Protein AF-A0AAW6BLY9-F1 (afdb_monomer_lite)

Foldseek 3Di:
DVLVVVVVVLVVVLVVVLVVLLVVLCVVLVVLLVCCVVPVPDPVLVVLQVPFDQDPQQAQPVNRSSRRSLVRSLVPVLLVSLVVSCVVSVVVCVVPVRDDDPVNVVVLCVVLVVLQVVVCVVSVCSSVDSVPPPVVNVLSVDSVSVSVVSSSVSVNSNSVSNVVSCVVPVVVVVVVVVVVVD

pLDDT: mean 73.66, std 15.17, range [37.22, 94.81]

Organism: NCBI:txid2029681

Secondary structure (DSSP, 8-state):
-HHHHHHHHHHHHHHHHHHHHHHHHHHHHHHHHHHHHH-TT-HHHHHHHHTS---GGG--SSSHHHHHHHHHHHHHHHHHHHHHHHHHHHHHHHHHT----HHHHHHHHHHHHHHHHHHHHHHHHHHHHTTT-HHHHHHHH-HHHHHHHHHHHHHHHHHHHHHHHHHHHHHHHHHHHHHTT-

Structure (mmCIF, N/CA/C/O backbone):
data_AF-A0AAW6BLY9-F1
#
_entry.id   AF-A0AAW6BLY9-F1
#
loop_
_atom_site.group_PDB
_atom_site.id
_atom_site.type_symbol
_atom_site.label_atom_id
_atom_site.label_alt_id
_atom_site.label_comp_id
_atom_site.label_asym_id
_atom_site.label_entity_id
_atom_site.label_seq_id
_atom_site.pdbx_PDB_ins_code
_atom_site.Cartn_x
_atom_site.Cartn_y
_atom_site.Cartn_z
_atom_site.occupancy
_atom_site.B_iso_or_equiv
_atom_site.auth_seq_id
_atom_site.auth_comp_id
_atom_site.auth_asym_id
_atom_site.auth_atom_id
_atom_site.pdbx_PDB_model_num
ATOM 1 N N . MET A 1 1 ? -31.311 -6.055 21.865 1.00 46.88 1 MET A N 1
ATOM 2 C CA . MET A 1 1 ? -31.309 -6.186 20.387 1.00 46.88 1 MET A CA 1
ATOM 3 C C . MET A 1 1 ? -30.895 -4.894 19.676 1.00 46.88 1 MET A C 1
ATOM 5 O O . MET A 1 1 ? -30.156 -4.991 18.707 1.00 46.88 1 MET A O 1
ATOM 9 N N . GLU A 1 2 ? -31.263 -3.700 20.159 1.00 46.91 2 GLU A N 1
ATOM 10 C CA . GLU A 1 2 ? -30.869 -2.418 19.532 1.00 46.91 2 GLU A CA 1
ATOM 11 C C . GLU A 1 2 ? -29.357 -2.122 19.509 1.00 46.91 2 GLU A C 1
ATOM 13 O O . GLU A 1 2 ? -28.856 -1.634 18.495 1.00 46.91 2 GLU A O 1
ATOM 18 N N . SER A 1 3 ? -28.595 -2.455 20.561 1.00 51.78 3 SER A N 1
ATOM 19 C CA . SER A 1 3 ? -27.148 -2.155 20.603 1.00 51.78 3 SER A CA 1
ATOM 20 C C . SER A 1 3 ? -26.342 -2.910 19.537 1.00 51.78 3 SER A C 1
ATOM 22 O O . SER A 1 3 ? -25.449 -2.329 18.924 1.00 51.78 3 SER A O 1
ATOM 24 N N . ASN A 1 4 ? -26.698 -4.170 19.256 1.00 56.41 4 ASN A N 1
ATOM 25 C CA . ASN A 1 4 ? -26.057 -4.968 18.203 1.00 56.41 4 ASN A CA 1
ATOM 26 C C . ASN A 1 4 ? -26.301 -4.368 16.813 1.00 56.41 4 ASN A C 1
ATOM 28 O O . ASN A 1 4 ? -25.432 -4.445 15.949 1.00 56.41 4 ASN A O 1
ATOM 32 N N . ASN A 1 5 ? -27.458 -3.735 16.598 1.00 60.66 5 ASN A N 1
ATOM 33 C CA . ASN A 1 5 ? -27.800 -3.127 15.314 1.00 60.66 5 ASN A CA 1
ATOM 34 C C . ASN A 1 5 ? -27.006 -1.823 15.075 1.00 60.66 5 ASN A C 1
ATOM 36 O O . ASN A 1 5 ? -26.529 -1.559 13.969 1.00 60.66 5 ASN A O 1
ATOM 40 N N . ILE A 1 6 ? -26.785 -1.036 16.135 1.00 62.59 6 ILE A N 1
ATOM 41 C CA . ILE A 1 6 ? -25.974 0.193 16.094 1.00 62.59 6 ILE A CA 1
ATOM 42 C C . ILE A 1 6 ? -24.499 -0.128 15.815 1.00 62.59 6 ILE A C 1
ATOM 44 O O . ILE A 1 6 ? -23.887 0.505 14.948 1.00 62.59 6 ILE A O 1
ATOM 48 N N . ASN A 1 7 ? -23.939 -1.136 16.487 1.00 63.88 7 ASN A N 1
ATOM 49 C CA . ASN A 1 7 ? -22.551 -1.540 16.269 1.00 63.88 7 ASN A CA 1
ATOM 50 C C . ASN A 1 7 ? -22.331 -2.111 14.859 1.00 63.88 7 ASN A C 1
ATOM 52 O O . ASN A 1 7 ? -21.379 -1.718 14.183 1.00 63.88 7 ASN A O 1
ATOM 56 N N . HIS A 1 8 ? -23.249 -2.943 14.357 1.00 67.44 8 HIS A N 1
ATOM 57 C CA . HIS A 1 8 ? -23.187 -3.445 12.981 1.00 67.44 8 HIS A CA 1
ATOM 58 C C . HIS A 1 8 ? -23.195 -2.320 11.939 1.00 67.44 8 HIS A C 1
ATOM 60 O O . HIS A 1 8 ? -22.401 -2.335 10.996 1.00 67.44 8 HIS A O 1
ATOM 66 N N . LYS A 1 9 ? -24.054 -1.309 12.116 1.00 73.25 9 LYS A N 1
ATOM 67 C CA . LYS A 1 9 ? -24.126 -0.155 11.210 1.00 73.25 9 LYS A CA 1
ATOM 68 C C . LYS A 1 9 ? -22.830 0.662 11.216 1.00 73.25 9 LYS A C 1
ATOM 70 O O . LYS A 1 9 ? -22.405 1.147 10.167 1.00 73.25 9 LYS A O 1
ATOM 75 N N . LEU A 1 10 ? -22.181 0.797 12.373 1.00 71.06 10 LEU A N 1
ATOM 76 C CA . LEU A 1 10 ? -20.898 1.493 12.509 1.00 71.06 10 LEU A CA 1
ATOM 77 C C . LEU A 1 10 ? -19.739 0.721 11.877 1.00 71.06 10 LEU A C 1
ATOM 79 O O . LEU A 1 10 ? -18.929 1.332 11.181 1.00 71.06 10 LEU A O 1
ATOM 83 N N . ILE A 1 11 ? -19.692 -0.600 12.061 1.00 71.69 11 ILE A N 1
ATOM 84 C CA . ILE A 1 11 ? -18.684 -1.469 11.439 1.00 71.69 11 ILE A CA 1
ATOM 85 C C . ILE A 1 11 ? -18.844 -1.459 9.917 1.00 71.69 11 ILE A C 1
ATOM 87 O O . ILE A 1 11 ? -17.872 -1.244 9.203 1.00 71.69 11 ILE A O 1
ATOM 91 N N . ASN A 1 12 ? -20.064 -1.574 9.391 1.00 75.06 12 ASN A N 1
ATOM 92 C CA . ASN A 1 12 ? -20.285 -1.503 7.943 1.00 75.06 12 ASN A CA 1
ATOM 93 C C . ASN A 1 12 ? -19.893 -0.132 7.371 1.00 75.06 12 ASN A C 1
ATOM 95 O O . ASN A 1 12 ? -19.293 -0.048 6.300 1.00 75.06 12 ASN A O 1
ATOM 99 N N . LYS A 1 13 ? -20.171 0.954 8.103 1.00 79.62 13 LYS A N 1
ATOM 100 C CA . LYS A 1 13 ? -19.744 2.305 7.714 1.00 79.62 13 LYS A CA 1
ATOM 101 C C . LYS A 1 13 ? -18.221 2.463 7.752 1.00 79.62 13 LYS A C 1
ATOM 103 O O . LYS A 1 13 ? -17.675 3.160 6.900 1.00 79.62 13 LYS A O 1
ATOM 108 N N . PHE A 1 14 ? -17.543 1.831 8.711 1.00 78.19 14 PHE A N 1
ATOM 109 C CA . PHE A 1 14 ? -16.082 1.764 8.753 1.00 78.19 14 PHE A CA 1
ATOM 110 C C . PHE A 1 14 ? -15.532 1.053 7.523 1.00 78.19 14 PHE A C 1
ATOM 112 O O . PHE A 1 14 ? -14.737 1.641 6.801 1.00 78.19 14 PHE A O 1
ATOM 119 N N . LEU A 1 15 ? -16.013 -0.163 7.255 1.00 78.88 15 LEU A N 1
ATOM 120 C CA . LEU A 1 15 ? -15.571 -0.987 6.131 1.00 78.88 15 LEU A CA 1
ATOM 121 C C . LEU A 1 15 ? -15.798 -0.281 4.790 1.00 78.88 15 LEU A C 1
ATOM 123 O O . LEU A 1 15 ? -14.908 -0.270 3.948 1.00 78.88 15 LEU A O 1
ATOM 127 N N . SER A 1 16 ? -16.946 0.380 4.614 1.00 84.19 16 SER A N 1
ATOM 128 C CA . SER A 1 16 ? -17.232 1.172 3.413 1.00 84.19 16 SER A CA 1
ATOM 129 C C . SER A 1 16 ? -16.261 2.345 3.246 1.00 84.19 16 SER A C 1
ATOM 131 O O . SER A 1 16 ? -15.738 2.557 2.153 1.00 84.19 16 SER A O 1
ATOM 133 N N . LYS A 1 17 ? -15.962 3.085 4.325 1.00 85.25 17 LYS A N 1
ATOM 134 C CA . LYS A 1 17 ? -14.977 4.175 4.277 1.00 85.25 17 LYS A CA 1
ATOM 135 C C . LYS A 1 17 ? -13.558 3.668 4.035 1.00 85.25 17 LYS A C 1
ATOM 137 O O . LYS A 1 17 ? -12.846 4.275 3.245 1.00 85.25 17 LYS A O 1
ATOM 142 N N . ALA A 1 18 ? -13.161 2.574 4.680 1.00 84.12 18 ALA A N 1
ATOM 143 C CA . ALA A 1 18 ? -11.866 1.937 4.467 1.00 84.12 18 ALA A CA 1
ATOM 144 C C . ALA A 1 18 ? -11.722 1.476 3.008 1.00 84.12 18 ALA A C 1
ATOM 146 O O . ALA A 1 18 ? -10.744 1.811 2.352 1.00 84.12 18 ALA A O 1
ATOM 147 N N . GLY A 1 19 ? -12.744 0.821 2.449 1.00 86.50 19 GLY A N 1
ATOM 148 C CA . GLY A 1 19 ? -12.768 0.449 1.033 1.00 86.50 19 GLY A CA 1
ATOM 149 C C . GLY A 1 19 ? -12.662 1.657 0.096 1.00 86.50 19 GLY A C 1
ATOM 150 O O . GLY A 1 19 ? -11.894 1.627 -0.858 1.00 86.50 19 GLY A O 1
ATOM 151 N N . GLY A 1 20 ? -13.367 2.754 0.390 1.00 88.50 20 GLY A N 1
ATOM 152 C CA . GLY A 1 20 ? -13.272 3.986 -0.402 1.00 88.50 20 GLY A CA 1
ATOM 153 C C . GLY A 1 20 ? -11.884 4.636 -0.356 1.00 88.50 20 GLY A C 1
ATOM 154 O O . GLY A 1 20 ? -11.362 5.044 -1.391 1.00 88.50 20 GLY A O 1
ATOM 155 N N . ILE A 1 21 ? -11.262 4.700 0.825 1.00 89.56 21 ILE A N 1
ATOM 156 C CA . ILE A 1 21 ? -9.901 5.237 0.994 1.00 89.56 21 ILE A CA 1
ATOM 157 C C . ILE A 1 21 ? -8.874 4.346 0.291 1.00 89.56 21 ILE A C 1
ATOM 159 O O . ILE A 1 21 ? -7.962 4.866 -0.346 1.00 89.56 21 ILE A O 1
ATOM 163 N N . PHE A 1 22 ? -9.038 3.025 0.366 1.00 89.56 22 PHE A N 1
ATOM 164 C CA . 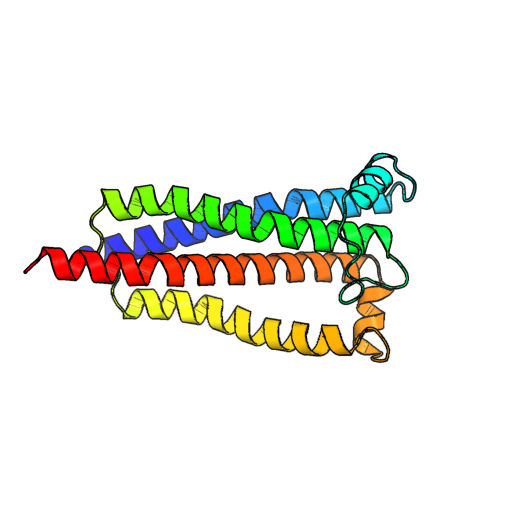PHE A 1 22 ? -8.213 2.074 -0.371 1.00 89.56 22 PHE A CA 1
ATOM 165 C C . PHE A 1 22 ? -8.270 2.324 -1.882 1.00 89.56 22 PHE A C 1
ATOM 167 O O . PHE A 1 22 ? -7.230 2.496 -2.511 1.00 89.56 22 PHE A O 1
ATOM 174 N N . LEU A 1 23 ? -9.477 2.418 -2.454 1.00 91.00 23 LEU A N 1
ATOM 175 C CA . LEU A 1 23 ? -9.658 2.681 -3.886 1.00 91.00 23 LEU A CA 1
ATOM 176 C C . LEU A 1 23 ? -9.050 4.023 -4.304 1.00 91.00 23 LEU A C 1
ATOM 178 O O . LEU A 1 23 ? -8.411 4.107 -5.348 1.00 91.00 23 LEU A O 1
ATOM 182 N N . PHE A 1 24 ? -9.201 5.061 -3.478 1.00 92.31 24 PHE A N 1
ATOM 183 C CA . PHE A 1 24 ? -8.564 6.353 -3.724 1.00 92.31 24 PHE A CA 1
ATOM 184 C C . PHE A 1 24 ? -7.031 6.253 -3.698 1.00 92.31 24 PHE A C 1
ATOM 186 O O . PHE A 1 24 ? -6.356 6.826 -4.549 1.00 92.31 24 PHE A O 1
ATOM 193 N N . GLY A 1 25 ? -6.481 5.482 -2.758 1.00 91.75 25 GLY A N 1
ATOM 194 C CA . GLY A 1 25 ? -5.048 5.215 -2.655 1.00 91.75 25 GLY A CA 1
ATOM 195 C C . GLY A 1 25 ? -4.468 4.385 -3.806 1.00 91.75 25 GLY A C 1
A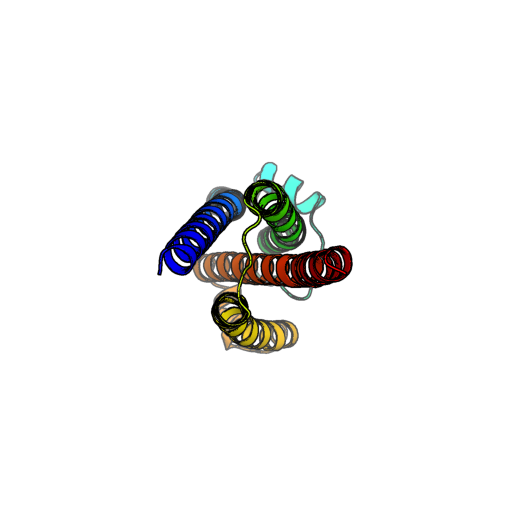TOM 196 O O . GLY A 1 25 ? -3.271 4.441 -4.046 1.00 91.75 25 GLY A O 1
ATOM 197 N N . LEU A 1 26 ? -5.286 3.661 -4.573 1.00 93.44 26 LEU A N 1
ATOM 198 C CA . LEU A 1 26 ? -4.813 2.950 -5.766 1.00 93.44 26 LEU A CA 1
ATOM 199 C C . LEU A 1 26 ? -4.625 3.859 -6.988 1.00 93.44 26 LEU A C 1
ATOM 201 O O . LEU A 1 26 ? -3.903 3.482 -7.913 1.00 93.44 26 LEU A O 1
ATOM 205 N N . ILE A 1 27 ? -5.248 5.044 -7.013 1.00 94.69 27 ILE A N 1
ATOM 206 C CA . ILE A 1 27 ? -5.218 5.940 -8.181 1.00 94.69 27 ILE A CA 1
ATOM 207 C C . ILE A 1 27 ? -3.779 6.285 -8.596 1.00 94.69 27 ILE A C 1
ATOM 209 O O . ILE A 1 27 ? -3.475 6.155 -9.782 1.00 94.69 27 ILE A O 1
ATOM 213 N N . PRO A 1 28 ? -2.863 6.671 -7.682 1.00 93.56 28 PRO A N 1
ATOM 214 C CA . PRO A 1 28 ? -1.492 6.982 -8.073 1.00 93.56 28 PRO A CA 1
ATOM 215 C C . PRO A 1 28 ? -0.752 5.782 -8.660 1.00 93.56 28 PRO A C 1
ATOM 217 O O . PRO A 1 28 ? -0.065 5.950 -9.659 1.00 93.56 28 PRO A O 1
ATOM 220 N N . ILE A 1 29 ? -0.944 4.573 -8.118 1.00 93.50 29 ILE A N 1
ATOM 221 C CA . ILE A 1 29 ? -0.342 3.348 -8.672 1.00 93.50 29 ILE A CA 1
ATOM 222 C C . ILE A 1 29 ? -0.821 3.141 -10.110 1.00 93.50 29 ILE A C 1
ATOM 224 O O . ILE A 1 29 ? -0.006 2.949 -11.006 1.00 93.50 29 ILE A O 1
ATOM 228 N N . PHE A 1 30 ? -2.128 3.255 -10.357 1.00 94.75 30 PHE A N 1
ATOM 229 C CA . PHE A 1 30 ? -2.672 3.136 -11.709 1.00 94.75 30 PHE A CA 1
ATOM 230 C C . PHE A 1 30 ? -2.100 4.192 -12.662 1.00 94.75 30 PHE A C 1
ATOM 232 O O . PHE A 1 30 ? -1.723 3.858 -13.780 1.00 94.75 30 PHE A O 1
ATOM 239 N N . LEU A 1 31 ? -1.997 5.451 -12.225 1.00 94.25 31 LEU A N 1
ATOM 240 C CA . LEU A 1 31 ? -1.455 6.535 -13.046 1.00 94.25 31 LEU A CA 1
ATOM 241 C C . LEU A 1 31 ? 0.027 6.344 -13.370 1.00 94.25 31 LEU A C 1
ATOM 243 O O . LEU A 1 31 ? 0.416 6.568 -14.511 1.00 94.25 31 LEU A O 1
ATOM 247 N N . ILE A 1 32 ? 0.842 5.922 -12.402 1.00 93.94 32 ILE A N 1
ATOM 248 C CA . ILE A 1 32 ? 2.270 5.657 -12.618 1.00 93.94 32 ILE A CA 1
ATOM 249 C C . ILE A 1 32 ? 2.437 4.570 -13.683 1.00 93.94 32 ILE A C 1
ATOM 251 O O . ILE A 1 32 ? 3.206 4.751 -14.626 1.00 93.94 32 ILE A O 1
ATOM 255 N N . PHE A 1 33 ? 1.674 3.477 -13.572 1.00 94.19 33 PHE A N 1
ATOM 256 C CA . PHE A 1 33 ? 1.660 2.428 -14.586 1.00 94.19 33 PHE A CA 1
ATOM 257 C C . PHE A 1 33 ? 1.194 2.975 -15.936 1.00 94.19 33 PHE A C 1
ATOM 259 O O . PHE A 1 33 ? 1.942 2.938 -16.907 1.00 94.19 33 PHE A O 1
ATOM 266 N N . LEU A 1 34 ? 0.026 3.602 -15.998 1.00 94.81 34 LEU A N 1
ATOM 267 C CA . LEU A 1 34 ? -0.504 4.147 -17.243 1.00 94.81 34 LEU A CA 1
ATOM 268 C C . LEU A 1 34 ? 0.488 5.084 -17.958 1.00 94.81 34 LEU A C 1
ATOM 270 O O . LEU A 1 34 ? 0.714 4.927 -19.154 1.00 94.81 34 LEU A O 1
ATOM 274 N N . VAL A 1 35 ? 1.111 6.023 -17.240 1.00 93.94 35 VAL A N 1
ATOM 275 C CA . VAL A 1 35 ? 2.100 6.945 -17.819 1.00 93.94 35 VAL A CA 1
ATOM 276 C C . VAL A 1 35 ? 3.312 6.181 -18.344 1.00 93.94 35 VAL A C 1
ATOM 278 O O . VAL A 1 35 ? 3.696 6.393 -19.488 1.00 93.94 35 VAL A O 1
ATOM 281 N N . PHE A 1 36 ? 3.866 5.252 -17.562 1.00 92.75 36 PHE A N 1
ATOM 282 C CA . PHE A 1 36 ? 5.017 4.448 -17.980 1.00 92.75 36 PHE A CA 1
ATOM 283 C C . PHE A 1 36 ? 4.723 3.560 -19.200 1.00 92.75 36 PHE A C 1
ATOM 285 O O . PHE A 1 36 ? 5.610 3.312 -20.013 1.00 92.75 36 PHE A O 1
ATOM 292 N N . TYR A 1 37 ? 3.485 3.075 -19.339 1.00 92.44 37 TYR A N 1
ATOM 293 C CA . TYR A 1 37 ? 3.065 2.281 -20.494 1.00 92.44 37 TYR A CA 1
ATOM 294 C C . TYR A 1 37 ? 3.109 3.091 -21.797 1.00 92.44 37 TYR A C 1
ATOM 296 O O . TYR A 1 37 ? 3.529 2.568 -22.828 1.00 92.44 37 TYR A O 1
ATOM 304 N N . PHE A 1 38 ? 2.690 4.361 -21.753 1.00 93.25 38 PHE A N 1
ATOM 305 C CA . PHE A 1 38 ? 2.689 5.243 -22.924 1.00 93.25 38 PHE A CA 1
ATOM 306 C C . PHE A 1 38 ? 4.043 5.911 -23.182 1.00 93.25 38 PHE A C 1
ATOM 308 O O . PHE A 1 38 ? 4.408 6.098 -24.340 1.00 93.25 38 PHE A O 1
ATOM 315 N N . ASP A 1 39 ? 4.772 6.275 -22.127 1.00 91.75 39 ASP A N 1
ATOM 316 C CA . ASP A 1 39 ? 6.049 6.976 -22.213 1.00 91.75 39 ASP A CA 1
ATOM 317 C C . ASP A 1 39 ? 6.974 6.585 -21.049 1.00 91.75 39 ASP A C 1
ATOM 319 O O . ASP A 1 39 ? 6.862 7.082 -19.922 1.00 91.75 39 ASP A O 1
ATOM 323 N N . LYS A 1 40 ? 7.921 5.687 -21.341 1.00 85.62 40 LYS A N 1
ATOM 324 C CA . LYS A 1 40 ? 8.903 5.185 -20.369 1.00 85.62 40 LYS A CA 1
ATOM 325 C C . LYS A 1 40 ? 9.891 6.261 -19.910 1.00 85.62 40 LYS A C 1
ATOM 327 O O . LYS A 1 40 ? 10.424 6.148 -18.809 1.00 85.62 40 LYS A O 1
ATOM 332 N N . GLU A 1 41 ? 10.124 7.286 -20.728 1.00 87.81 41 GLU A N 1
ATOM 333 C CA . GLU A 1 41 ? 11.063 8.383 -20.454 1.00 87.81 41 GLU A CA 1
ATOM 334 C C . GLU A 1 41 ? 10.345 9.650 -19.976 1.00 87.81 41 GLU A C 1
ATOM 336 O O . GLU A 1 41 ? 10.937 10.730 -19.898 1.00 87.81 41 GLU A O 1
ATOM 341 N N . SER A 1 42 ? 9.067 9.521 -19.608 1.00 91.31 42 SER A N 1
ATOM 342 C CA . SER A 1 42 ? 8.278 10.633 -19.108 1.00 91.31 42 SER A CA 1
ATOM 343 C C . SER A 1 42 ? 8.998 11.340 -17.962 1.00 91.31 42 SER A C 1
ATOM 345 O O . SER A 1 42 ? 9.367 10.731 -16.952 1.00 91.31 42 SER A O 1
ATOM 347 N N . LEU A 1 43 ? 9.114 12.666 -18.072 1.00 91.19 43 LEU A N 1
ATOM 348 C CA . LEU A 1 43 ? 9.687 13.526 -17.033 1.00 91.19 43 LEU A CA 1
ATOM 349 C C . LEU A 1 43 ? 9.038 13.278 -15.658 1.00 91.19 43 LEU A C 1
ATOM 351 O O . LEU A 1 43 ? 9.693 13.402 -14.626 1.00 91.19 43 LEU A O 1
ATOM 355 N N . LEU A 1 44 ? 7.746 12.933 -15.638 1.00 90.38 44 LEU A N 1
ATOM 356 C CA . LEU A 1 44 ? 7.024 12.614 -14.411 1.00 90.38 44 LEU A CA 1
ATOM 357 C C . LEU A 1 44 ? 7.566 11.339 -13.756 1.00 90.38 44 LEU A C 1
ATOM 359 O O . LEU A 1 44 ? 7.799 11.345 -12.552 1.00 90.38 44 LEU A O 1
ATOM 363 N N . ILE A 1 45 ? 7.799 10.277 -14.532 1.00 91.25 45 ILE A N 1
ATOM 364 C CA . ILE A 1 45 ? 8.364 9.016 -14.031 1.00 91.25 45 ILE A CA 1
ATOM 365 C C . ILE A 1 45 ? 9.776 9.248 -13.506 1.00 91.25 45 ILE A C 1
ATOM 367 O O . ILE A 1 45 ? 10.076 8.849 -12.387 1.00 91.25 45 ILE A O 1
ATOM 371 N N . LEU A 1 46 ? 10.618 9.947 -14.269 1.00 90.12 46 LEU A N 1
ATOM 372 C CA . LEU A 1 46 ? 11.995 10.228 -13.864 1.00 90.12 46 LEU A CA 1
ATOM 373 C C . LEU A 1 46 ? 12.048 11.001 -12.539 1.00 90.12 46 LEU A C 1
ATOM 375 O O . LEU A 1 46 ? 12.731 10.581 -11.609 1.00 90.12 46 LEU A O 1
ATOM 379 N N . LYS A 1 47 ? 11.240 12.060 -12.402 1.00 91.88 47 LYS A N 1
ATOM 380 C CA . LYS A 1 47 ? 11.146 12.833 -11.153 1.00 91.88 47 LYS A CA 1
ATOM 381 C C . LYS A 1 47 ? 10.592 12.030 -9.982 1.00 91.88 47 LYS A C 1
ATOM 383 O O . LYS A 1 47 ? 11.042 12.208 -8.855 1.00 91.88 47 LYS A O 1
ATOM 388 N N . LEU A 1 48 ? 9.596 11.175 -10.220 1.00 90.19 48 LEU A N 1
ATOM 389 C CA . LEU A 1 48 ? 9.086 10.282 -9.179 1.00 90.19 48 LEU A CA 1
ATOM 390 C C . LEU A 1 48 ? 10.148 9.267 -8.747 1.00 90.19 48 LEU A C 1
ATOM 392 O O . LEU A 1 48 ? 10.206 8.931 -7.566 1.00 90.19 48 LEU A O 1
ATOM 396 N N . ASN A 1 49 ? 10.997 8.813 -9.671 1.00 88.75 49 ASN A N 1
ATOM 397 C CA . ASN A 1 49 ? 12.084 7.898 -9.353 1.00 88.75 49 ASN A CA 1
ATOM 398 C C . ASN A 1 49 ? 13.175 8.564 -8.509 1.00 88.75 49 ASN A C 1
ATOM 400 O O . ASN A 1 49 ? 13.664 7.954 -7.566 1.00 88.75 49 ASN A O 1
ATOM 404 N N . GLU A 1 50 ? 13.518 9.824 -8.790 1.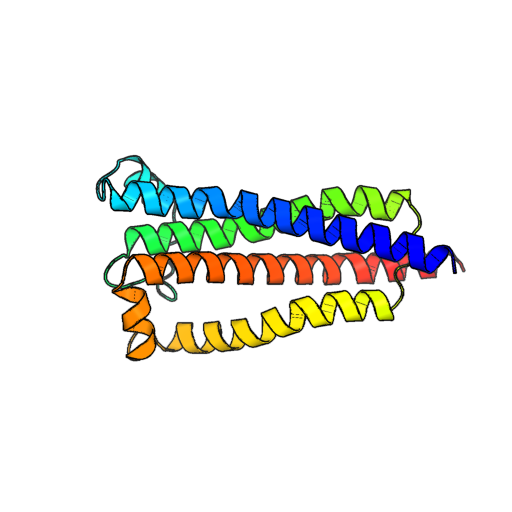00 88.31 50 GLU A N 1
ATOM 405 C CA . GLU A 1 50 ? 14.510 10.593 -8.015 1.00 88.31 50 GLU A CA 1
ATOM 406 C C . GLU A 1 50 ? 14.159 10.708 -6.523 1.00 88.31 50 GLU A C 1
ATOM 408 O O . GLU A 1 50 ? 15.049 10.792 -5.680 1.00 88.31 50 GLU A O 1
ATOM 413 N N . ILE A 1 51 ? 12.864 10.718 -6.192 1.00 87.31 51 ILE A N 1
ATOM 414 C CA . ILE A 1 51 ? 12.370 10.807 -4.809 1.00 87.31 51 ILE A CA 1
ATOM 415 C C . ILE A 1 51 ? 11.971 9.446 -4.223 1.00 87.31 51 ILE A C 1
ATOM 417 O O . ILE A 1 51 ? 11.416 9.389 -3.123 1.00 87.31 51 ILE A O 1
ATOM 421 N N . SER A 1 52 ? 12.199 8.360 -4.961 1.00 86.06 52 SER A N 1
ATOM 422 C CA . SER A 1 52 ? 11.859 7.006 -4.536 1.00 86.06 52 SER A CA 1
ATOM 423 C C . SER A 1 52 ? 12.952 6.401 -3.644 1.00 86.06 52 SER A C 1
ATOM 425 O O . SER A 1 52 ? 14.120 6.785 -3.680 1.00 86.06 52 SER A O 1
ATOM 427 N N . PHE A 1 53 ? 12.568 5.458 -2.792 1.00 78.81 53 PHE A N 1
ATOM 428 C CA . PHE A 1 53 ? 13.488 4.613 -2.049 1.00 78.81 53 PHE A CA 1
ATOM 429 C C . PHE A 1 53 ? 13.988 3.479 -2.951 1.00 78.81 53 PHE A C 1
ATOM 431 O O . PHE A 1 53 ? 13.202 2.669 -3.442 1.00 78.81 53 PHE A O 1
ATOM 438 N N . HIS A 1 54 ? 15.306 3.364 -3.089 1.00 69.75 54 HIS A N 1
ATOM 439 C CA . HIS A 1 54 ? 15.962 2.302 -3.859 1.00 69.75 54 HIS A CA 1
ATOM 440 C C . HIS A 1 54 ? 16.109 1.000 -3.040 1.00 69.75 54 HIS A C 1
ATOM 442 O O . HIS A 1 54 ? 17.221 0.516 -2.803 1.00 69.75 54 HIS A O 1
ATOM 448 N N . ASP A 1 55 ? 14.996 0.456 -2.534 1.00 62.31 55 ASP A N 1
ATOM 449 C CA . ASP A 1 55 ? 14.991 -0.797 -1.761 1.00 62.31 55 ASP A CA 1
ATOM 450 C C . ASP A 1 55 ? 14.992 -2.028 -2.684 1.00 62.31 55 ASP A C 1
ATOM 452 O O . ASP A 1 55 ? 13.988 -2.367 -3.303 1.00 62.31 55 ASP A O 1
ATOM 456 N N . LYS A 1 56 ? 16.129 -2.730 -2.755 1.00 59.12 56 LYS A N 1
ATOM 457 C CA . LYS A 1 56 ? 16.412 -3.797 -3.735 1.00 59.12 56 LYS A CA 1
ATOM 458 C C . LYS A 1 56 ? 15.557 -5.065 -3.603 1.00 59.12 56 LYS A C 1
ATOM 460 O O . LYS A 1 56 ? 15.595 -5.903 -4.495 1.00 59.12 56 LYS A O 1
ATOM 465 N N . GLY A 1 57 ? 14.826 -5.244 -2.501 1.00 56.94 57 GLY A N 1
ATOM 466 C CA . GLY A 1 57 ? 14.184 -6.523 -2.164 1.00 56.94 57 GLY A CA 1
ATOM 467 C C . GLY A 1 57 ? 12.837 -6.814 -2.838 1.00 56.94 57 GLY A C 1
ATOM 468 O O . GLY A 1 57 ? 12.345 -7.932 -2.720 1.00 56.94 57 GLY A O 1
ATOM 469 N N . SER A 1 58 ? 12.211 -5.832 -3.492 1.00 57.97 58 SER A N 1
ATOM 470 C CA . SER A 1 58 ? 10.845 -5.941 -4.041 1.00 57.97 58 SER A CA 1
ATOM 471 C C . SER A 1 58 ? 10.698 -5.314 -5.436 1.00 57.97 58 SER A C 1
ATOM 473 O O . SER A 1 58 ? 9.599 -4.919 -5.839 1.00 57.97 58 SER A O 1
ATOM 475 N N . ILE A 1 59 ? 11.814 -5.231 -6.165 1.00 62.84 59 ILE A N 1
ATOM 476 C CA . ILE A 1 59 ? 11.954 -4.548 -7.455 1.00 62.84 59 ILE A CA 1
ATOM 477 C C . ILE A 1 59 ? 12.058 -5.577 -8.589 1.00 62.84 59 ILE A C 1
ATOM 479 O O . ILE A 1 59 ? 12.865 -6.500 -8.504 1.00 62.84 59 ILE A O 1
ATOM 483 N N . SER A 1 60 ? 11.273 -5.409 -9.661 1.00 70.25 60 SER A N 1
ATOM 484 C CA . SER A 1 60 ? 11.466 -6.176 -10.903 1.00 70.25 60 SER A CA 1
ATOM 485 C C . SER A 1 60 ? 12.786 -5.787 -11.577 1.00 70.25 60 SER A C 1
ATOM 487 O O . SER A 1 60 ? 13.080 -4.602 -11.730 1.00 70.25 60 SER A O 1
ATOM 489 N N . SER A 1 61 ? 13.551 -6.782 -12.029 1.00 70.06 61 SER A N 1
ATOM 490 C CA . SER A 1 61 ? 14.800 -6.590 -12.777 1.00 70.06 61 SER A CA 1
ATOM 491 C C . SER A 1 61 ? 14.591 -5.952 -14.156 1.00 70.06 61 SER A C 1
ATOM 493 O O . SER A 1 61 ? 15.480 -5.255 -14.641 1.00 70.06 61 SER A O 1
ATOM 495 N N . GLU A 1 62 ? 13.422 -6.146 -14.773 1.00 77.06 62 GLU A N 1
ATOM 496 C CA . GLU A 1 62 ? 13.082 -5.593 -16.092 1.00 77.06 62 GLU A CA 1
ATOM 497 C C . GLU A 1 62 ? 12.453 -4.193 -15.990 1.00 77.06 62 GLU A C 1
ATOM 499 O O . GLU A 1 62 ? 12.721 -3.311 -16.806 1.00 77.06 62 GLU A O 1
ATOM 504 N N . TYR A 1 63 ? 11.651 -3.954 -14.950 1.00 83.81 63 TYR A N 1
ATOM 505 C CA . TYR A 1 63 ? 10.883 -2.720 -14.762 1.00 83.81 63 TYR A CA 1
ATOM 506 C C . TYR A 1 63 ? 11.289 -1.994 -13.474 1.00 83.81 63 TYR A C 1
ATOM 508 O O . TYR A 1 63 ? 10.452 -1.701 -12.616 1.00 83.81 63 TYR A O 1
ATOM 516 N N . ILE A 1 64 ? 12.585 -1.701 -13.338 1.00 83.69 64 ILE A N 1
ATOM 517 C CA . ILE A 1 64 ? 13.188 -1.165 -12.105 1.00 83.69 64 ILE A CA 1
ATOM 518 C C . ILE A 1 64 ? 12.540 0.159 -11.678 1.00 83.69 64 ILE A C 1
ATOM 520 O O . ILE A 1 64 ? 12.031 0.252 -10.566 1.00 83.69 64 ILE A O 1
ATOM 524 N N . LEU A 1 65 ? 12.482 1.153 -12.573 1.00 87.56 65 LEU A N 1
ATOM 525 C CA . LEU A 1 65 ? 12.000 2.507 -12.249 1.00 87.56 65 LEU A CA 1
ATOM 526 C C . LEU A 1 65 ? 10.581 2.498 -11.663 1.00 87.56 65 LEU A C 1
ATOM 528 O O . LEU A 1 65 ? 10.302 3.031 -10.595 1.00 87.56 65 LEU A O 1
ATOM 532 N N . ILE A 1 66 ? 9.650 1.851 -12.359 1.00 88.75 66 ILE A N 1
ATOM 533 C CA . ILE A 1 66 ? 8.251 1.823 -11.932 1.00 88.75 66 ILE A CA 1
ATOM 534 C C . ILE A 1 66 ? 8.050 1.010 -10.651 1.00 88.75 66 ILE A C 1
ATOM 536 O O . ILE A 1 66 ? 7.198 1.349 -9.829 1.00 88.75 66 ILE A O 1
ATOM 540 N N . SER A 1 67 ? 8.866 -0.027 -10.469 1.00 86.31 67 SER A N 1
ATOM 541 C CA . SER A 1 67 ? 8.888 -0.842 -9.263 1.00 86.31 67 SER A CA 1
ATOM 542 C C . SER A 1 67 ? 9.332 -0.021 -8.051 1.00 86.31 67 SER A C 1
ATOM 544 O O . SER A 1 67 ? 8.643 -0.013 -7.033 1.00 86.31 67 SER A O 1
ATOM 546 N N . GLU A 1 68 ? 10.428 0.732 -8.175 1.00 88.12 68 GLU A N 1
ATOM 547 C CA . GLU A 1 68 ? 10.941 1.627 -7.129 1.00 88.12 68 GLU A CA 1
ATOM 548 C C . GLU A 1 68 ? 9.898 2.667 -6.714 1.00 88.12 68 GLU A C 1
ATOM 550 O O . GLU A 1 68 ? 9.596 2.829 -5.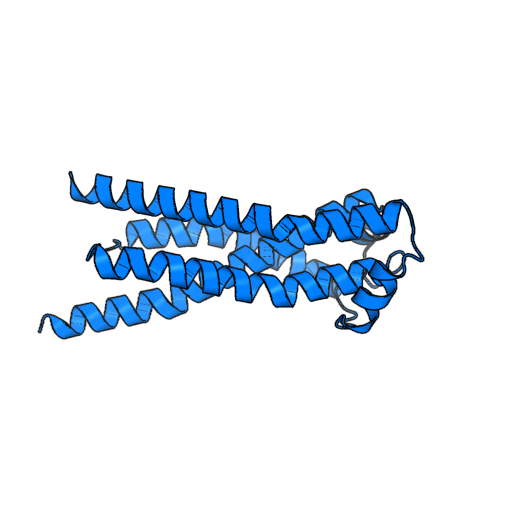525 1.00 88.12 68 GLU A O 1
ATOM 555 N N . ILE A 1 69 ? 9.271 3.321 -7.695 1.00 90.94 69 ILE A N 1
ATOM 556 C CA . ILE A 1 69 ? 8.222 4.312 -7.449 1.00 90.94 69 ILE A CA 1
ATOM 557 C C . ILE A 1 69 ? 7.019 3.667 -6.746 1.00 90.94 69 ILE A C 1
ATOM 559 O O . ILE A 1 69 ? 6.523 4.213 -5.758 1.00 90.94 69 ILE A O 1
ATOM 563 N N . ALA A 1 70 ? 6.540 2.511 -7.218 1.00 90.75 70 ALA A N 1
ATOM 564 C CA . ALA A 1 70 ? 5.361 1.845 -6.664 1.00 90.75 70 ALA A CA 1
ATOM 565 C C . ALA A 1 70 ? 5.585 1.346 -5.225 1.00 90.75 70 ALA A C 1
ATOM 567 O O . ALA A 1 70 ? 4.708 1.518 -4.366 1.00 90.75 70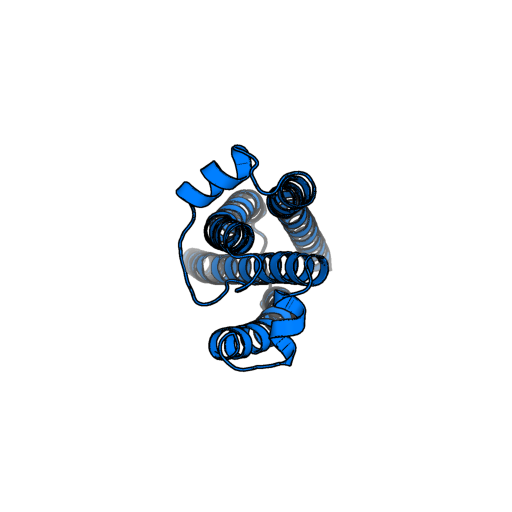 ALA A O 1
ATOM 568 N N . VAL A 1 71 ? 6.765 0.785 -4.935 1.00 88.06 71 VAL A N 1
ATOM 569 C CA . VAL A 1 71 ? 7.167 0.389 -3.575 1.00 88.06 71 VAL A CA 1
ATOM 570 C C . VAL A 1 71 ? 7.202 1.612 -2.668 1.00 88.06 71 VAL A C 1
ATOM 572 O O . VAL A 1 71 ? 6.581 1.613 -1.605 1.00 88.06 71 VAL A O 1
ATOM 575 N N . SER A 1 72 ? 7.872 2.675 -3.107 1.00 90.25 72 SER A N 1
ATOM 576 C CA . SER A 1 72 ? 8.046 3.899 -2.323 1.00 90.25 72 SER A CA 1
ATOM 577 C C . SER A 1 72 ? 6.718 4.566 -2.015 1.00 90.25 72 SER A C 1
ATOM 579 O O . SER A 1 72 ? 6.426 4.884 -0.861 1.00 90.25 72 SER A O 1
ATOM 581 N N . TYR A 1 73 ? 5.870 4.703 -3.036 1.00 92.50 73 TYR A N 1
ATOM 582 C CA . TYR A 1 73 ? 4.516 5.199 -2.871 1.00 92.50 73 TYR A CA 1
ATOM 583 C C . TYR A 1 73 ? 3.759 4.369 -1.839 1.00 92.50 73 TYR A C 1
ATOM 585 O O . TYR A 1 73 ? 3.184 4.938 -0.913 1.00 92.50 73 TYR A O 1
ATOM 593 N N . THR A 1 74 ? 3.789 3.039 -1.953 1.00 90.69 74 THR A N 1
ATOM 594 C CA . THR A 1 74 ? 3.091 2.145 -1.022 1.00 90.69 74 THR A CA 1
ATOM 595 C C . THR A 1 74 ? 3.560 2.360 0.414 1.00 90.69 74 THR A C 1
ATOM 597 O O . THR A 1 74 ? 2.741 2.640 1.287 1.00 90.69 74 THR A O 1
ATOM 600 N N . LEU A 1 75 ? 4.873 2.315 0.654 1.00 87.12 75 LEU A N 1
ATOM 601 C CA . LEU A 1 75 ? 5.452 2.443 1.992 1.00 87.12 75 LEU A CA 1
ATOM 602 C C . LEU A 1 75 ? 5.113 3.778 2.670 1.00 87.12 75 LEU A C 1
ATOM 604 O O . LEU A 1 75 ? 4.940 3.811 3.886 1.00 87.12 75 LEU A O 1
ATOM 608 N N . VAL A 1 76 ? 4.992 4.867 1.905 1.00 90.06 76 VAL A N 1
ATOM 609 C CA . VAL A 1 76 ? 4.675 6.203 2.441 1.00 90.06 76 VAL A CA 1
ATOM 610 C C . VAL A 1 76 ? 3.172 6.424 2.595 1.00 90.06 76 VAL A C 1
ATOM 612 O O . VAL A 1 76 ? 2.712 7.001 3.584 1.00 90.06 76 VAL A O 1
ATOM 615 N N . SER A 1 77 ? 2.383 5.984 1.619 1.00 90.88 77 SER A N 1
ATOM 616 C CA . SER A 1 77 ? 0.951 6.278 1.563 1.00 90.88 77 SER A CA 1
ATOM 617 C C . SER A 1 77 ? 0.129 5.386 2.488 1.00 90.88 77 SER A C 1
ATOM 619 O O . SER A 1 77 ? -0.798 5.883 3.127 1.00 90.88 77 SER A O 1
ATOM 621 N N . THR A 1 78 ? 0.454 4.098 2.639 1.00 88.81 78 THR A N 1
ATOM 622 C CA . THR A 1 78 ? -0.361 3.193 3.466 1.00 88.81 78 THR A CA 1
ATOM 623 C C . THR A 1 78 ? -0.372 3.544 4.960 1.00 88.81 78 THR A C 1
ATOM 625 O O . THR A 1 78 ? -1.464 3.504 5.543 1.00 88.81 78 THR A O 1
ATOM 628 N N . PRO A 1 79 ? 0.744 3.962 5.607 1.00 85.69 79 PRO A N 1
ATOM 629 C CA . PRO A 1 79 ? 0.685 4.504 6.965 1.00 85.69 79 PRO A CA 1
ATOM 630 C C . PRO A 1 79 ? -0.174 5.770 7.028 1.00 85.69 79 PRO A C 1
ATOM 632 O O . PRO A 1 79 ? -1.039 5.887 7.897 1.00 85.69 79 PRO A O 1
ATOM 635 N N . PHE A 1 80 ? 0.016 6.700 6.085 1.00 89.00 80 PHE A N 1
ATOM 636 C CA . PHE A 1 80 ? -0.702 7.975 6.063 1.00 89.00 80 PHE A CA 1
ATOM 637 C C . PHE A 1 80 ? -2.219 7.786 5.920 1.00 89.00 80 PHE A C 1
ATOM 639 O O . PHE A 1 80 ? -2.999 8.347 6.693 1.00 89.00 80 PHE A O 1
ATOM 646 N N . LEU A 1 81 ? -2.652 6.939 4.983 1.00 89.75 81 LEU A N 1
ATOM 647 C CA . LEU A 1 81 ? -4.063 6.615 4.766 1.00 89.75 81 LEU A CA 1
ATOM 648 C C . LEU A 1 81 ? -4.682 5.914 5.981 1.00 89.75 81 LEU A C 1
ATOM 650 O O . LEU A 1 81 ? -5.845 6.161 6.305 1.00 89.75 81 LEU A O 1
ATOM 654 N N . SER A 1 82 ? -3.910 5.081 6.682 1.00 84.06 82 SER A N 1
ATOM 655 C CA . SER A 1 82 ? -4.365 4.399 7.899 1.00 84.06 82 SER A CA 1
ATOM 656 C C . SER A 1 82 ? -4.547 5.369 9.067 1.00 84.06 82 SER A C 1
ATOM 658 O O . SER A 1 82 ? -5.549 5.294 9.781 1.00 84.06 82 SER A O 1
ATOM 660 N N . ILE A 1 83 ? -3.640 6.339 9.223 1.00 84.19 83 ILE A N 1
ATOM 661 C CA . ILE A 1 83 ? -3.777 7.428 10.201 1.00 84.19 83 ILE A CA 1
ATOM 662 C C . ILE A 1 83 ? -5.001 8.289 9.873 1.00 84.19 83 ILE A C 1
ATOM 664 O O . ILE A 1 83 ? -5.800 8.592 10.759 1.00 84.19 83 ILE A O 1
ATOM 668 N N . LEU A 1 84 ? -5.195 8.651 8.603 1.00 86.06 84 LEU A N 1
ATOM 669 C CA . LEU A 1 84 ? -6.347 9.439 8.163 1.00 86.06 84 LEU A CA 1
ATOM 670 C C . LEU A 1 84 ? -7.668 8.705 8.428 1.00 86.06 84 LEU A C 1
ATOM 672 O O . LEU A 1 84 ? -8.606 9.296 8.973 1.00 86.06 84 LEU A O 1
ATOM 676 N N . LEU A 1 85 ? -7.733 7.408 8.110 1.00 84.00 85 LEU A N 1
ATOM 677 C CA . LEU A 1 85 ? -8.881 6.564 8.437 1.00 84.00 85 LEU A CA 1
ATOM 678 C C . LEU A 1 85 ? -9.139 6.561 9.949 1.00 84.00 85 LEU A C 1
ATOM 680 O O . LEU A 1 85 ? -10.286 6.707 10.372 1.00 84.00 85 LEU A O 1
ATOM 684 N N . PHE A 1 86 ? -8.090 6.459 10.763 1.00 78.56 86 PHE A N 1
ATOM 685 C CA . PHE A 1 86 ? -8.217 6.490 12.214 1.00 78.56 86 PHE A CA 1
ATOM 686 C C . PHE A 1 86 ? -8.700 7.827 12.758 1.00 78.56 86 PHE A C 1
ATOM 688 O O . PHE A 1 86 ? -9.601 7.826 13.586 1.00 78.56 86 PHE A O 1
ATOM 695 N N . ILE A 1 87 ? -8.198 8.965 12.278 1.00 79.56 87 ILE A N 1
ATOM 696 C CA . ILE A 1 87 ? -8.691 10.288 12.697 1.00 79.56 87 ILE A CA 1
ATOM 697 C C . ILE A 1 87 ? -10.180 10.426 12.364 1.00 79.56 87 ILE A C 1
ATOM 699 O O . ILE A 1 87 ? -10.988 10.824 13.211 1.00 79.56 87 ILE A O 1
ATOM 703 N N . LEU A 1 88 ? -10.563 10.043 11.141 1.00 78.88 88 LEU A N 1
ATOM 704 C CA . LEU A 1 88 ? -11.958 10.061 10.713 1.00 78.88 88 LEU A CA 1
ATOM 705 C C . LEU A 1 88 ? -12.822 9.176 11.605 1.00 78.88 88 LEU A C 1
ATOM 707 O O . LEU A 1 88 ? -13.963 9.542 11.883 1.00 78.88 88 LEU A O 1
ATOM 711 N N . TRP A 1 89 ? -12.302 8.033 12.050 1.00 72.12 89 TRP A N 1
ATOM 712 C CA . TRP A 1 89 ? -13.060 7.061 12.823 1.00 72.12 89 TRP A CA 1
ATOM 713 C C . TRP A 1 89 ? -13.076 7.322 14.328 1.00 72.12 89 TRP A C 1
ATOM 715 O O . TRP A 1 89 ? -14.125 7.178 14.953 1.00 72.12 89 TRP A O 1
ATOM 725 N N . GLY A 1 90 ? -11.973 7.808 14.895 1.00 66.62 90 GLY A N 1
ATOM 726 C CA . GLY A 1 90 ? -11.866 8.269 16.275 1.00 66.62 90 GLY A CA 1
ATOM 727 C C . GLY A 1 90 ? -12.908 9.339 16.582 1.00 66.62 90 GLY A C 1
ATOM 728 O O . GLY A 1 90 ? -13.564 9.275 17.619 1.00 66.62 90 GLY A O 1
ATOM 729 N N . LYS A 1 91 ? -13.189 10.234 15.623 1.00 65.00 91 LYS A N 1
ATOM 730 C CA . LYS A 1 91 ? -14.296 11.194 15.731 1.00 65.00 91 LYS A CA 1
ATOM 731 C C . LYS A 1 91 ? -15.659 10.510 15.921 1.00 65.00 91 LYS A C 1
ATOM 733 O O . LYS A 1 91 ? -16.445 10.954 16.747 1.00 65.00 91 LYS A O 1
ATOM 738 N N . TYR A 1 92 ? -15.942 9.411 15.217 1.00 61.56 92 TYR A N 1
ATOM 739 C CA . TYR A 1 92 ? -17.206 8.673 15.379 1.00 61.56 92 TYR A CA 1
ATOM 740 C C . TYR A 1 92 ? -17.246 7.837 16.660 1.00 61.56 92 TYR A C 1
ATOM 742 O O . TYR A 1 92 ? -18.293 7.754 17.300 1.00 61.56 92 TYR A O 1
ATOM 750 N N . PHE A 1 93 ? -16.126 7.223 17.040 1.00 57.44 93 PHE A N 1
ATOM 751 C CA . PHE A 1 93 ? -16.063 6.318 18.184 1.00 57.44 93 PHE A CA 1
ATOM 752 C C . PHE A 1 93 ? -16.137 7.056 19.525 1.00 57.44 93 PHE A C 1
ATOM 754 O O . PHE A 1 93 ? -16.870 6.648 20.429 1.00 57.44 93 PHE A O 1
ATOM 761 N N . VAL A 1 94 ? -15.427 8.184 19.627 1.00 55.84 94 VAL A N 1
ATOM 762 C CA . VAL A 1 94 ? -15.443 9.056 20.809 1.00 55.84 94 VAL A CA 1
ATOM 763 C C . VAL A 1 94 ? -16.809 9.727 20.970 1.00 55.84 94 VAL A C 1
ATOM 765 O O . VAL A 1 94 ? -17.340 9.758 22.079 1.00 55.84 94 VAL A O 1
ATOM 768 N N . MET A 1 95 ? -17.426 10.200 19.878 1.00 52.56 95 MET A N 1
ATOM 769 C CA . MET A 1 95 ? -18.730 10.875 19.946 1.00 52.56 95 MET A CA 1
ATOM 770 C C . MET A 1 95 ? -19.886 9.923 20.285 1.00 52.56 95 MET A C 1
ATOM 772 O O . MET A 1 95 ? -20.788 10.315 21.019 1.00 52.56 95 MET A O 1
ATOM 776 N N . ASN A 1 96 ? -19.862 8.671 19.814 1.00 55.00 96 ASN A N 1
ATOM 777 C CA . ASN A 1 96 ? -21.001 7.759 19.984 1.00 55.00 96 ASN A CA 1
ATOM 778 C C . ASN A 1 96 ? -20.960 6.897 21.255 1.00 55.00 96 ASN A C 1
ATOM 780 O O . ASN A 1 96 ? -21.884 6.114 21.468 1.00 55.00 96 ASN A O 1
ATOM 784 N N . LYS A 1 97 ? -19.922 7.000 22.104 1.00 56.22 97 LYS A N 1
ATOM 785 C CA . LYS A 1 97 ? -19.770 6.179 23.330 1.00 56.22 97 LYS A CA 1
ATOM 786 C C . LYS A 1 97 ? -19.992 4.673 23.084 1.00 56.22 97 LYS A C 1
ATOM 788 O O . LYS A 1 97 ? -20.322 3.932 24.013 1.00 56.22 97 LYS A O 1
ATOM 793 N N . THR A 1 98 ? -19.771 4.180 21.873 1.00 55.47 98 THR A N 1
ATOM 794 C CA . THR A 1 98 ? -20.055 2.793 21.499 1.00 55.47 98 THR A CA 1
ATOM 795 C C . THR A 1 98 ? -19.073 1.849 22.180 1.00 55.47 98 THR A C 1
ATOM 797 O O . THR A 1 98 ? -17.875 2.126 22.241 1.00 55.47 98 THR A O 1
ATOM 800 N N . LYS A 1 99 ? -19.576 0.766 22.778 1.00 60.38 99 LYS A N 1
ATOM 801 C CA . LYS A 1 99 ? -18.744 -0.344 23.259 1.00 60.38 99 LYS A CA 1
ATOM 802 C C . LYS A 1 99 ? -18.664 -1.355 22.116 1.00 60.38 99 LYS A C 1
ATOM 804 O O . LYS A 1 99 ? -19.687 -1.947 21.780 1.00 60.38 99 LYS A O 1
ATOM 809 N N . ILE A 1 100 ? -17.487 -1.518 21.509 1.00 60.56 100 ILE A N 1
ATOM 810 C CA . ILE A 1 100 ? -17.222 -2.691 20.667 1.00 60.56 100 ILE A CA 1
ATOM 811 C C . ILE A 1 100 ? -17.065 -3.880 21.600 1.00 60.56 100 ILE A C 1
ATOM 813 O O . ILE A 1 100 ? -16.342 -3.827 22.594 1.00 60.56 100 ILE A O 1
ATOM 817 N N . THR A 1 101 ? -17.783 -4.945 21.290 1.00 64.62 101 THR A N 1
ATOM 818 C CA . THR A 1 101 ? -17.646 -6.214 21.998 1.00 64.62 101 THR A CA 1
ATOM 819 C C . THR A 1 101 ? -16.411 -6.968 21.501 1.00 64.62 101 THR A C 1
ATOM 821 O O . THR A 1 101 ? -15.977 -6.804 20.360 1.00 64.62 101 THR A O 1
ATOM 824 N N . THR A 1 102 ? -15.852 -7.849 22.333 1.00 63.09 102 THR A N 1
ATOM 825 C CA . THR A 1 102 ? -14.718 -8.716 21.960 1.00 63.09 102 THR A CA 1
ATOM 826 C C . THR A 1 102 ? -14.999 -9.529 20.692 1.00 63.09 102 THR A C 1
ATOM 828 O O . THR A 1 102 ? -14.100 -9.742 19.885 1.00 63.09 102 THR A O 1
ATOM 831 N N . TYR A 1 103 ? -16.255 -9.934 20.479 1.00 66.75 103 TYR A N 1
ATOM 832 C CA . TYR A 1 103 ? -16.694 -10.659 19.285 1.00 66.75 103 TYR A CA 1
ATOM 833 C C . TYR A 1 103 ? -16.588 -9.815 18.005 1.00 66.75 103 TYR A C 1
ATOM 835 O O . TYR A 1 103 ? -16.076 -10.277 16.988 1.00 66.75 103 TYR A O 1
ATOM 843 N N . GLU A 1 104 ? -17.023 -8.555 18.054 1.00 66.25 104 GLU A N 1
ATOM 844 C CA . GLU A 1 104 ? -16.925 -7.623 16.924 1.00 66.25 104 GLU A CA 1
ATOM 845 C C . GLU A 1 104 ? -15.467 -7.277 16.599 1.00 66.25 104 GLU A C 1
ATOM 847 O O . GLU A 1 104 ? -15.102 -7.192 15.425 1.00 66.25 104 GLU A O 1
ATOM 852 N N . LEU A 1 105 ? -14.622 -7.154 17.629 1.00 66.12 105 LEU A N 1
ATOM 853 C CA . LEU A 1 105 ? -13.179 -6.987 17.470 1.00 66.12 105 LEU A CA 1
ATOM 854 C C . LEU A 1 105 ? -12.543 -8.218 16.805 1.00 66.12 105 LEU A C 1
ATOM 856 O O . LEU A 1 105 ? -11.800 -8.072 15.840 1.00 66.12 105 LEU A O 1
ATOM 860 N N . LEU A 1 106 ? -12.867 -9.428 17.270 1.00 66.19 106 LEU A N 1
ATOM 861 C CA . LEU A 1 106 ? -12.392 -10.687 16.683 1.00 66.19 106 LEU A CA 1
ATOM 862 C C . LEU A 1 106 ? -12.851 -10.859 15.233 1.00 66.19 106 LEU A C 1
ATOM 864 O O . LEU A 1 106 ? -12.095 -11.368 14.411 1.00 66.19 106 LEU A O 1
ATOM 868 N N . LYS A 1 107 ? -14.057 -10.405 14.883 1.00 68.19 107 LYS A N 1
ATOM 869 C CA . LYS A 1 107 ? -14.547 -10.422 13.498 1.00 68.19 107 LYS A CA 1
ATOM 870 C C . LYS A 1 107 ? -13.734 -9.495 12.588 1.00 68.19 107 LYS A C 1
ATOM 872 O O . LYS A 1 107 ? -13.399 -9.875 11.472 1.00 68.19 107 LYS A O 1
ATOM 877 N N . LEU A 1 108 ? -13.391 -8.303 13.076 1.00 66.06 108 LEU A N 1
ATOM 878 C CA . LEU A 1 108 ? -12.487 -7.376 12.391 1.00 66.06 108 LEU A CA 1
ATOM 879 C C . LEU A 1 108 ? -11.087 -7.989 12.242 1.00 66.06 108 LEU A C 1
ATOM 881 O O . LEU A 1 108 ? -10.559 -8.058 11.136 1.00 66.06 108 LEU A O 1
ATOM 885 N N . ILE A 1 109 ? -10.514 -8.497 13.335 1.00 67.44 109 ILE A N 1
ATOM 886 C CA . ILE A 1 109 ? -9.168 -9.083 13.341 1.00 67.44 109 ILE A CA 1
ATOM 887 C C . ILE A 1 109 ? -9.092 -10.334 12.464 1.00 67.44 109 ILE A C 1
ATOM 889 O O . ILE A 1 109 ? -8.110 -10.491 11.759 1.00 67.44 109 ILE A O 1
ATOM 893 N N . SER A 1 110 ? -10.092 -11.216 12.470 1.00 67.31 110 SER A N 1
ATOM 894 C CA . SER A 1 110 ? -10.074 -12.449 11.666 1.00 67.31 110 SER A CA 1
ATOM 895 C C . SER A 1 110 ? -10.162 -12.170 10.167 1.00 67.31 110 SER A C 1
ATOM 897 O O . SER A 1 110 ? -9.401 -12.758 9.404 1.00 67.31 110 SER A O 1
ATOM 899 N N . LEU A 1 111 ? -11.018 -11.235 9.741 1.00 65.88 111 LEU A N 1
ATOM 900 C CA . LEU A 1 111 ? -11.143 -10.866 8.329 1.00 65.88 111 LEU A CA 1
ATOM 901 C C . LEU A 1 111 ? -9.820 -10.310 7.779 1.00 65.88 111 LEU A C 1
ATOM 903 O O . LEU A 1 111 ? -9.346 -10.746 6.734 1.00 65.88 111 LEU A O 1
ATOM 907 N N . TYR A 1 112 ? -9.202 -9.378 8.507 1.00 64.94 112 TYR A N 1
ATOM 908 C CA . TYR A 1 112 ? -7.935 -8.770 8.099 1.00 64.94 112 TYR A CA 1
ATOM 909 C C . TYR A 1 112 ? -6.718 -9.659 8.406 1.00 64.94 112 TYR A C 1
ATOM 911 O O . TYR A 1 112 ? -5.716 -9.601 7.701 1.00 64.94 112 TYR A O 1
ATOM 919 N N . GLY A 1 113 ? -6.818 -10.531 9.407 1.00 64.62 113 GLY A N 1
ATOM 920 C CA . GLY A 1 113 ? -5.773 -11.454 9.843 1.00 64.62 113 GLY A CA 1
ATOM 921 C C . GLY A 1 113 ? -5.562 -12.619 8.882 1.00 64.62 113 GLY A C 1
ATOM 922 O O . GLY A 1 113 ? -4.427 -13.020 8.660 1.00 64.62 113 GLY A O 1
ATOM 923 N N . VAL A 1 114 ? -6.621 -13.126 8.243 1.00 63.72 114 VAL A N 1
ATOM 924 C CA . VAL A 1 114 ? -6.475 -14.109 7.155 1.00 63.72 114 VAL A CA 1
ATOM 925 C C . VAL A 1 114 ? -5.766 -13.473 5.959 1.00 63.72 114 VAL A C 1
ATOM 927 O O . VAL A 1 114 ? -4.831 -14.062 5.424 1.00 63.72 114 VAL A O 1
ATOM 930 N N . VAL A 1 115 ? -6.137 -12.240 5.593 1.00 65.00 115 VAL A N 1
ATOM 931 C CA . VAL A 1 115 ? -5.445 -11.474 4.541 1.00 65.00 115 VAL A CA 1
ATOM 932 C C . VAL A 1 115 ? -3.976 -11.246 4.912 1.00 65.00 115 VAL A C 1
ATOM 934 O O . VAL A 1 115 ? -3.104 -11.431 4.070 1.00 65.00 115 VAL A O 1
ATOM 937 N N . PHE A 1 116 ? -3.694 -10.924 6.177 1.00 64.62 116 PHE A N 1
ATOM 938 C CA . PHE A 1 116 ? -2.341 -10.761 6.707 1.00 64.62 116 PHE A CA 1
ATOM 939 C C . PHE A 1 116 ? -1.509 -12.043 6.609 1.00 64.62 116 PHE A C 1
ATOM 941 O O . PHE A 1 116 ? -0.404 -11.998 6.086 1.00 64.62 116 PHE A O 1
ATOM 948 N N . VAL A 1 117 ? -2.024 -13.186 7.071 1.00 64.81 117 VAL A N 1
ATOM 949 C CA . VAL A 1 117 ? -1.284 -14.459 7.048 1.00 64.81 117 VAL A CA 1
ATOM 950 C C . VAL A 1 117 ? -1.019 -14.908 5.617 1.00 64.81 117 VAL A C 1
ATOM 952 O O . VAL A 1 117 ? 0.110 -15.270 5.304 1.00 64.81 117 VAL A O 1
ATOM 955 N N . VAL A 1 118 ? -2.022 -14.831 4.738 1.00 64.38 118 VAL A N 1
ATOM 956 C CA . VAL A 1 118 ? -1.864 -15.196 3.325 1.00 64.38 118 VAL A CA 1
ATOM 957 C C . VAL A 1 118 ? -0.806 -14.311 2.664 1.00 64.38 118 VAL A C 1
ATOM 959 O O . VAL A 1 118 ? 0.066 -14.823 1.973 1.00 64.38 118 VAL A O 1
ATOM 962 N N . PHE A 1 119 ? -0.796 -13.003 2.925 1.00 62.09 119 PHE A N 1
ATOM 963 C CA . PHE A 1 119 ? 0.169 -12.111 2.283 1.00 62.09 119 PHE A CA 1
ATOM 964 C C . PHE A 1 119 ? 1.544 -12.042 2.933 1.00 62.09 119 PHE A C 1
ATOM 966 O O . PHE A 1 119 ? 2.512 -11.861 2.210 1.00 62.09 119 PHE A O 1
ATOM 973 N N . VAL A 1 120 ? 1.679 -12.190 4.251 1.00 59.50 120 VAL A N 1
ATOM 974 C CA . VAL A 1 120 ? 2.999 -12.362 4.880 1.00 59.50 120 VAL A CA 1
ATOM 975 C C . VAL A 1 120 ? 3.619 -13.664 4.397 1.00 59.50 120 VAL A C 1
ATOM 977 O O . VAL A 1 120 ? 4.812 -13.688 4.125 1.00 59.50 120 VAL A O 1
ATOM 980 N N . PHE A 1 121 ? 2.813 -14.711 4.206 1.00 61.66 121 PHE A N 1
ATOM 981 C CA . PHE A 1 121 ? 3.253 -15.932 3.545 1.00 61.66 121 PHE A CA 1
ATOM 982 C C . PHE A 1 121 ? 3.741 -15.630 2.116 1.00 61.66 121 PHE A C 1
ATOM 984 O O . PHE A 1 121 ? 4.905 -15.878 1.825 1.00 61.66 121 PHE A O 1
ATOM 991 N N . PHE A 1 122 ? 2.942 -14.982 1.259 1.00 55.66 122 PHE A N 1
ATOM 992 C CA . PHE A 1 122 ? 3.390 -14.625 -0.098 1.00 55.66 122 PHE A CA 1
ATOM 993 C C . PHE A 1 122 ? 4.593 -13.658 -0.129 1.00 55.66 122 PHE A C 1
ATOM 995 O O . PHE A 1 122 ? 5.496 -13.849 -0.934 1.00 55.66 122 PHE A O 1
ATOM 1002 N N . GLY A 1 123 ? 4.654 -12.661 0.756 1.00 54.75 123 GLY A N 1
ATOM 1003 C CA . GLY A 1 123 ? 5.700 -11.633 0.807 1.00 54.75 123 GLY A CA 1
ATOM 1004 C C . GLY A 1 123 ? 7.016 -12.100 1.439 1.00 54.75 123 GLY A C 1
ATOM 1005 O O . GLY A 1 123 ? 8.083 -11.645 1.032 1.00 54.75 123 GLY A O 1
ATOM 1006 N N . TYR A 1 124 ? 6.964 -13.029 2.400 1.00 52.38 124 TYR A N 1
ATOM 1007 C CA . TYR A 1 124 ? 8.152 -13.673 2.971 1.00 52.38 124 TYR A CA 1
ATOM 1008 C C . TYR A 1 124 ? 8.837 -14.587 1.951 1.00 52.38 124 TYR A C 1
ATOM 1010 O O . TYR A 1 124 ? 10.061 -14.559 1.845 1.00 52.38 124 TYR A O 1
ATOM 1018 N N . PHE A 1 125 ? 8.062 -15.340 1.160 1.00 48.81 125 PHE A N 1
ATOM 1019 C CA . PHE A 1 125 ? 8.615 -16.104 0.040 1.00 48.81 125 PHE A CA 1
ATOM 1020 C C . PHE A 1 125 ? 9.118 -15.171 -1.076 1.00 48.81 125 PHE A C 1
ATOM 1022 O O . PHE A 1 125 ? 10.246 -15.332 -1.521 1.00 48.81 125 PHE A O 1
ATOM 1029 N N . TYR A 1 126 ? 8.393 -14.095 -1.410 1.00 47.69 126 TYR A N 1
ATOM 1030 C CA . TYR A 1 126 ? 8.811 -13.121 -2.434 1.00 47.69 126 TYR A CA 1
ATOM 1031 C C . TYR A 1 126 ? 10.171 -12.453 -2.158 1.00 47.69 126 TYR A C 1
ATOM 1033 O O . TYR A 1 126 ? 11.000 -12.330 -3.058 1.00 47.69 126 TYR A O 1
ATOM 1041 N N . ARG A 1 127 ? 10.439 -12.043 -0.907 1.00 49.25 127 ARG A N 1
ATOM 1042 C CA . ARG A 1 127 ? 11.696 -11.359 -0.535 1.00 49.25 127 ARG A CA 1
ATOM 1043 C C . ARG A 1 127 ? 12.929 -12.264 -0.656 1.00 49.25 127 ARG A C 1
ATOM 1045 O O . ARG A 1 127 ? 14.036 -11.752 -0.794 1.00 49.25 127 ARG A O 1
ATOM 1052 N N . ASN A 1 128 ? 12.736 -13.581 -0.603 1.00 42.47 128 ASN A N 1
ATOM 1053 C CA . ASN A 1 128 ? 13.798 -14.568 -0.798 1.00 42.47 128 ASN A CA 1
ATOM 1054 C C . ASN A 1 128 ? 13.927 -15.031 -2.264 1.00 42.47 128 ASN A C 1
ATOM 1056 O O . ASN A 1 128 ? 14.892 -15.717 -2.580 1.00 42.47 128 ASN A O 1
ATOM 1060 N N . ASP A 1 129 ? 13.008 -14.642 -3.156 1.00 42.78 129 ASP A N 1
ATOM 1061 C CA . ASP A 1 129 ? 12.790 -15.336 -4.433 1.00 42.78 129 ASP A CA 1
ATOM 1062 C C . ASP A 1 129 ? 13.127 -14.548 -5.707 1.00 42.78 129 ASP A C 1
ATOM 1064 O O . ASP A 1 129 ? 13.271 -15.162 -6.763 1.00 42.78 129 ASP A O 1
ATOM 1068 N N . LEU A 1 130 ? 13.299 -13.223 -5.655 1.00 47.03 130 LEU A N 1
ATOM 1069 C CA . LEU A 1 130 ? 13.628 -12.427 -6.855 1.00 47.03 130 LEU A CA 1
ATOM 1070 C C . LEU A 1 130 ? 15.027 -12.709 -7.434 1.00 47.03 130 LEU A C 1
ATOM 1072 O O . LEU A 1 130 ? 15.335 -12.249 -8.530 1.00 47.03 130 LEU A O 1
ATOM 1076 N N . ILE A 1 131 ? 15.876 -13.448 -6.714 1.00 46.53 131 ILE A N 1
ATOM 1077 C CA . ILE A 1 131 ? 17.213 -13.813 -7.195 1.00 46.53 131 ILE A CA 1
ATOM 1078 C C . ILE A 1 131 ? 17.207 -15.182 -7.901 1.00 46.53 131 ILE A C 1
ATOM 1080 O O . ILE A 1 131 ? 18.013 -15.357 -8.807 1.00 46.53 131 ILE A O 1
ATOM 1084 N N . ASP A 1 132 ? 16.280 -16.107 -7.590 1.00 49.66 132 ASP A N 1
ATOM 1085 C CA . ASP A 1 132 ? 16.377 -17.505 -8.066 1.00 49.66 132 ASP A CA 1
ATOM 1086 C C . ASP A 1 132 ? 15.047 -18.245 -8.360 1.00 49.66 132 ASP A C 1
ATOM 1088 O O . ASP A 1 132 ? 15.087 -19.404 -8.780 1.00 49.66 132 ASP A O 1
ATOM 1092 N N . ASN A 1 133 ? 13.858 -17.645 -8.178 1.00 56.84 133 ASN A N 1
ATOM 1093 C CA . ASN A 1 133 ? 12.594 -18.395 -8.264 1.00 56.84 133 ASN A CA 1
ATOM 1094 C C . ASN A 1 133 ? 11.763 -18.086 -9.528 1.00 56.84 133 ASN A C 1
ATOM 1096 O O . ASN A 1 133 ? 11.215 -16.998 -9.718 1.00 56.84 133 ASN A O 1
ATOM 1100 N N . THR A 1 134 ? 11.606 -19.100 -10.387 1.00 58.88 134 THR A N 1
ATOM 1101 C CA . THR A 1 134 ? 10.958 -19.021 -11.716 1.00 58.88 134 THR A CA 1
ATOM 1102 C C . THR A 1 134 ? 9.506 -18.547 -11.675 1.00 58.88 134 THR A C 1
ATOM 1104 O O . THR A 1 134 ? 9.043 -17.925 -12.627 1.00 58.88 134 THR A O 1
ATOM 1107 N N . PHE A 1 135 ? 8.778 -18.808 -10.586 1.00 59.72 135 PHE A N 1
ATOM 1108 C CA . PHE A 1 135 ? 7.378 -18.395 -10.452 1.00 59.72 135 PHE A CA 1
ATOM 1109 C C . PHE A 1 135 ? 7.217 -16.870 -10.375 1.00 59.72 135 PHE A C 1
ATOM 1111 O O . PHE A 1 135 ? 6.292 -16.319 -10.968 1.00 59.72 135 PHE A O 1
ATOM 1118 N N . TRP A 1 136 ? 8.122 -16.178 -9.678 1.00 58.50 136 TRP A N 1
ATOM 1119 C CA . TRP A 1 136 ? 8.027 -14.733 -9.471 1.00 58.50 136 TRP A CA 1
ATOM 1120 C C . TRP A 1 136 ? 8.645 -13.920 -10.607 1.00 58.50 136 TRP A C 1
ATOM 1122 O O . TRP A 1 136 ? 8.150 -12.829 -10.890 1.00 58.50 136 TRP A O 1
ATOM 1132 N N . ASN A 1 137 ? 9.609 -14.484 -11.343 1.00 62.81 137 ASN A N 1
ATOM 1133 C CA . ASN A 1 137 ? 10.087 -13.890 -12.597 1.00 62.81 137 ASN A CA 1
ATOM 1134 C C . ASN A 1 137 ? 8.947 -13.677 -13.602 1.00 62.81 137 ASN A C 1
ATOM 1136 O O . ASN A 1 137 ? 8.902 -12.640 -14.248 1.00 62.81 137 ASN A O 1
ATOM 1140 N N . ILE A 1 138 ? 7.950 -14.570 -13.650 1.00 65.88 138 ILE A N 1
ATOM 1141 C CA . ILE A 1 138 ? 6.776 -14.404 -14.527 1.00 65.88 138 ILE A CA 1
ATOM 1142 C C . ILE A 1 138 ? 6.008 -13.108 -14.205 1.00 65.88 138 ILE A C 1
ATOM 1144 O O . ILE A 1 138 ? 5.528 -12.425 -15.111 1.00 65.88 138 ILE A O 1
ATOM 1148 N N . PHE A 1 139 ? 5.896 -12.749 -12.921 1.00 65.56 139 PHE A N 1
ATOM 1149 C CA . PHE A 1 139 ? 5.265 -11.493 -12.500 1.00 65.56 139 PHE A CA 1
ATOM 1150 C C . PHE A 1 139 ? 6.168 -10.284 -12.756 1.00 65.56 139 PHE A C 1
ATOM 1152 O O . PHE A 1 139 ? 5.664 -9.214 -13.086 1.00 65.56 139 PHE A O 1
ATOM 1159 N N . GLY A 1 140 ? 7.484 -10.458 -12.611 1.00 65.25 140 GLY A N 1
ATOM 1160 C CA . GLY A 1 140 ? 8.489 -9.424 -12.836 1.00 65.25 140 GLY A CA 1
ATOM 1161 C C . GLY A 1 140 ? 8.668 -9.037 -14.305 1.00 65.25 140 GLY A C 1
ATOM 1162 O O . GLY A 1 140 ? 8.863 -7.856 -14.578 1.00 65.25 140 GLY A O 1
ATOM 1163 N N . GLU A 1 141 ? 8.569 -9.996 -15.224 1.00 74.62 141 GLU A N 1
ATOM 1164 C CA . GLU A 1 141 ? 8.788 -9.821 -16.670 1.00 74.62 141 GLU A CA 1
ATOM 1165 C C . GLU A 1 141 ? 7.513 -9.395 -17.415 1.00 74.62 141 GLU A C 1
ATOM 1167 O O . GLU A 1 141 ? 7.545 -8.766 -18.474 1.00 74.62 141 GLU A O 1
ATOM 1172 N N . ASN A 1 142 ? 6.336 -9.700 -16.863 1.00 82.69 142 ASN A N 1
ATOM 1173 C CA . ASN A 1 142 ? 5.074 -9.303 -17.471 1.00 82.69 142 ASN A CA 1
ATOM 1174 C C . ASN A 1 142 ? 4.533 -8.013 -16.852 1.00 82.69 142 ASN A C 1
ATOM 1176 O O . ASN A 1 142 ? 4.073 -7.988 -15.713 1.00 82.69 142 ASN A O 1
ATOM 1180 N N . TYR A 1 143 ? 4.472 -6.961 -17.663 1.00 83.25 143 TYR A N 1
ATOM 1181 C CA . TYR A 1 143 ? 4.004 -5.638 -17.256 1.00 83.25 143 TYR A CA 1
ATOM 1182 C C . TYR A 1 143 ? 2.622 -5.614 -16.559 1.00 83.25 143 TYR A C 1
ATOM 1184 O O . TYR A 1 143 ? 2.431 -4.911 -15.565 1.00 83.25 143 TYR A O 1
ATOM 1192 N N . PHE A 1 144 ? 1.646 -6.391 -17.043 1.00 85.62 144 PHE A N 1
ATOM 1193 C CA . PHE A 1 144 ? 0.303 -6.437 -16.448 1.00 85.62 144 PHE A CA 1
ATOM 1194 C C . PHE A 1 144 ? 0.276 -7.228 -15.139 1.00 85.62 144 PHE A C 1
ATOM 1196 O O . PHE A 1 144 ? -0.412 -6.835 -14.195 1.00 85.62 144 PHE A O 1
ATOM 1203 N N . LEU A 1 145 ? 1.030 -8.327 -15.063 1.00 82.31 145 LEU A N 1
ATOM 1204 C CA . LEU A 1 145 ? 1.172 -9.084 -13.820 1.00 82.31 145 LEU A CA 1
ATOM 1205 C C . LEU A 1 145 ? 1.919 -8.268 -12.760 1.00 82.31 145 LEU A C 1
ATOM 1207 O O . LEU A 1 145 ? 1.531 -8.307 -11.593 1.00 82.31 145 LEU A O 1
ATOM 1211 N N . LEU A 1 146 ? 2.900 -7.461 -13.168 1.00 84.56 146 LEU A N 1
ATOM 1212 C CA . LEU A 1 146 ? 3.611 -6.526 -12.301 1.00 84.56 146 LEU A CA 1
ATOM 1213 C C . LEU A 1 146 ? 2.667 -5.469 -11.711 1.00 84.56 146 LEU A C 1
ATOM 1215 O O . LEU A 1 146 ? 2.702 -5.197 -10.512 1.00 84.56 146 LEU A O 1
ATOM 1219 N N . PHE A 1 147 ? 1.769 -4.905 -12.525 1.00 87.88 147 PHE A N 1
ATOM 1220 C CA . PHE A 1 147 ? 0.740 -3.986 -12.033 1.00 87.88 147 PHE A CA 1
ATOM 1221 C C . PHE A 1 147 ? -0.153 -4.645 -10.973 1.00 87.88 147 PHE A C 1
ATOM 1223 O O . PHE A 1 147 ? -0.357 -4.087 -9.892 1.00 87.88 147 PHE A O 1
ATOM 1230 N N . ILE A 1 148 ? -0.659 -5.850 -11.260 1.00 85.75 148 ILE A N 1
ATOM 1231 C CA . ILE A 1 148 ? -1.491 -6.616 -10.320 1.00 85.75 148 ILE A CA 1
ATOM 1232 C C . ILE A 1 148 ? -0.722 -6.871 -9.023 1.00 85.75 148 ILE A C 1
ATOM 1234 O O . ILE A 1 148 ? -1.277 -6.690 -7.937 1.00 85.75 148 ILE A O 1
ATOM 1238 N N . TYR A 1 149 ? 0.558 -7.230 -9.127 1.00 83.19 149 TYR A N 1
ATOM 1239 C CA . TYR A 1 149 ? 1.433 -7.411 -7.979 1.00 83.19 149 TYR A CA 1
ATOM 1240 C C . TYR A 1 149 ? 1.493 -6.148 -7.107 1.00 83.19 149 TYR A C 1
ATOM 1242 O O . TYR A 1 149 ? 1.262 -6.244 -5.904 1.00 83.19 149 TYR A O 1
ATOM 1250 N N . TYR A 1 150 ? 1.699 -4.956 -7.676 1.00 86.69 150 TYR A N 1
ATOM 1251 C CA . TYR A 1 150 ? 1.774 -3.729 -6.872 1.00 86.69 150 TYR A CA 1
ATOM 1252 C C . TYR A 1 150 ? 0.432 -3.271 -6.293 1.00 86.69 150 TYR A C 1
ATOM 1254 O O . TYR A 1 150 ? 0.404 -2.719 -5.192 1.00 86.69 150 TYR A O 1
ATOM 1262 N N . VAL A 1 151 ? -0.692 -3.553 -6.959 1.00 89.62 151 VAL A N 1
ATOM 1263 C CA . VAL A 1 151 ? -2.032 -3.367 -6.368 1.00 89.62 151 VAL A CA 1
ATOM 1264 C C . VAL A 1 151 ? -2.199 -4.249 -5.130 1.00 89.62 151 VAL A C 1
ATOM 1266 O O . VAL A 1 151 ? -2.685 -3.794 -4.091 1.00 89.62 151 VAL A O 1
ATOM 1269 N N . MET A 1 152 ? -1.770 -5.506 -5.229 1.00 83.38 152 MET A N 1
ATOM 1270 C CA . MET A 1 152 ? -1.816 -6.462 -4.127 1.00 83.38 152 MET A CA 1
ATOM 1271 C C . MET A 1 152 ? -0.872 -6.061 -2.992 1.00 83.38 152 MET A C 1
ATOM 1273 O O . MET A 1 152 ? -1.292 -6.022 -1.839 1.00 83.38 152 MET A O 1
ATOM 1277 N N . TYR A 1 153 ? 0.356 -5.664 -3.321 1.00 83.06 153 TYR A N 1
ATOM 1278 C CA . TYR A 1 153 ? 1.343 -5.152 -2.375 1.00 83.06 153 TYR A CA 1
ATOM 1279 C C . TYR A 1 153 ? 0.803 -3.949 -1.588 1.00 83.06 153 TYR A C 1
ATOM 1281 O O . TYR A 1 153 ? 0.875 -3.911 -0.357 1.00 83.06 153 TYR A O 1
ATOM 1289 N N . PHE A 1 154 ? 0.167 -2.999 -2.279 1.00 88.44 154 PHE A N 1
ATOM 1290 C CA . PHE A 1 154 ? -0.488 -1.857 -1.648 1.00 88.44 154 PHE A CA 1
ATOM 1291 C C . PHE A 1 154 ? -1.626 -2.270 -0.712 1.00 88.44 154 PHE A C 1
ATOM 1293 O O . PHE A 1 154 ? -1.707 -1.783 0.417 1.00 88.44 154 PHE A O 1
ATOM 1300 N N . PHE A 1 155 ? -2.482 -3.202 -1.140 1.00 85.50 155 PHE A N 1
ATOM 1301 C CA . PHE A 1 155 ? -3.554 -3.741 -0.303 1.00 85.50 155 PHE A CA 1
ATOM 1302 C C . PHE A 1 155 ? -3.028 -4.385 0.977 1.00 85.50 155 PHE A C 1
ATOM 1304 O O . PHE A 1 155 ? -3.555 -4.114 2.056 1.00 85.50 155 PHE A O 1
ATOM 1311 N N . THR A 1 156 ? -1.960 -5.174 0.884 1.00 81.75 156 THR A N 1
ATOM 1312 C CA . THR A 1 156 ? -1.317 -5.799 2.041 1.00 81.75 156 THR A CA 1
ATOM 1313 C C . THR A 1 156 ? -0.871 -4.764 3.057 1.00 81.75 156 THR A C 1
ATOM 1315 O O . THR A 1 156 ? -1.254 -4.834 4.225 1.00 81.75 156 THR A O 1
ATOM 1318 N N . TYR A 1 157 ? -0.087 -3.784 2.615 1.00 83.81 157 TYR A N 1
ATOM 1319 C CA . TYR A 1 157 ? 0.440 -2.750 3.494 1.00 83.81 157 TYR A CA 1
ATOM 1320 C C . TYR A 1 157 ? -0.682 -1.888 4.083 1.00 83.81 157 TYR A C 1
ATOM 1322 O O . TYR A 1 157 ? -0.678 -1.601 5.280 1.00 83.81 157 TYR A O 1
ATOM 1330 N N . TYR A 1 158 ? -1.700 -1.556 3.289 1.00 86.44 158 TYR A N 1
ATOM 1331 C CA . TYR A 1 158 ? -2.891 -0.856 3.761 1.00 86.44 158 TYR A CA 1
ATOM 1332 C C . TYR A 1 158 ? -3.606 -1.623 4.883 1.00 86.44 158 TYR A C 1
ATOM 1334 O O . TYR A 1 158 ? -3.893 -1.059 5.940 1.00 86.44 158 TYR A O 1
ATOM 1342 N N . VAL A 1 159 ? -3.842 -2.924 4.694 1.00 82.75 159 VAL A N 1
ATOM 1343 C CA . VAL A 1 159 ? -4.469 -3.786 5.703 1.00 82.75 159 VAL A CA 1
ATOM 1344 C C . VAL A 1 159 ? -3.607 -3.889 6.962 1.00 82.75 159 VAL A C 1
ATOM 1346 O O . VAL A 1 159 ? -4.133 -3.721 8.064 1.00 82.75 159 VAL A O 1
ATOM 1349 N N . ILE A 1 160 ? -2.294 -4.101 6.817 1.00 81.75 160 ILE A N 1
ATOM 1350 C CA . ILE A 1 160 ? -1.345 -4.168 7.938 1.00 81.75 160 ILE A CA 1
ATOM 1351 C C . ILE A 1 160 ? -1.423 -2.900 8.780 1.00 81.75 160 ILE A C 1
ATOM 1353 O O . ILE A 1 160 ? -1.612 -2.974 9.995 1.00 81.75 160 ILE A O 1
ATOM 1357 N N . PHE A 1 161 ? -1.305 -1.732 8.150 1.00 82.62 161 PHE A N 1
ATOM 1358 C CA . PHE A 1 161 ? -1.298 -0.471 8.878 1.00 82.62 161 PHE A CA 1
ATOM 1359 C C . PHE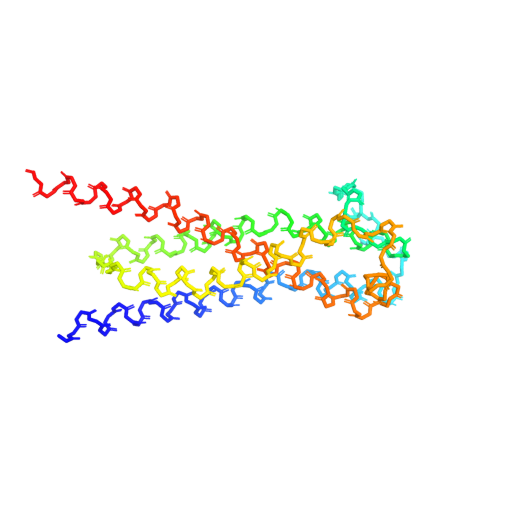 A 1 161 ? -2.649 -0.178 9.535 1.00 82.62 161 PHE A C 1
ATOM 1361 O O . PHE A 1 161 ? -2.669 0.289 10.673 1.00 82.62 161 PHE A O 1
ATOM 1368 N N . ILE A 1 162 ? -3.774 -0.536 8.910 1.00 81.50 162 ILE A N 1
ATOM 1369 C CA . ILE A 1 162 ? -5.086 -0.457 9.567 1.00 81.50 162 ILE A CA 1
ATOM 1370 C C . ILE A 1 162 ? -5.141 -1.349 10.803 1.00 81.50 162 ILE A C 1
ATOM 1372 O O . ILE A 1 162 ? -5.592 -0.892 11.853 1.00 81.50 162 ILE A O 1
ATOM 1376 N N . MET A 1 163 ? -4.691 -2.602 10.710 1.00 77.31 163 MET A N 1
ATOM 1377 C CA . MET A 1 163 ? -4.691 -3.513 11.857 1.00 77.31 163 MET A CA 1
ATOM 1378 C C . MET A 1 163 ? -3.803 -2.991 12.982 1.00 77.31 163 MET A C 1
ATOM 1380 O O . MET A 1 163 ? -4.238 -2.974 14.132 1.00 77.31 163 MET A O 1
ATOM 1384 N N . LEU A 1 164 ? -2.596 -2.519 12.657 1.00 78.88 164 LEU A N 1
ATOM 1385 C CA . LEU A 1 164 ? -1.683 -1.920 13.629 1.00 78.88 164 LEU A CA 1
ATOM 1386 C C . LEU A 1 164 ? -2.335 -0.736 14.334 1.00 78.88 164 LEU A C 1
ATOM 1388 O O . LEU A 1 164 ? -2.296 -0.665 15.557 1.00 78.88 164 LEU A O 1
ATOM 1392 N N . VAL A 1 165 ? -2.988 0.149 13.586 1.00 76.00 165 VAL A N 1
ATOM 1393 C CA . VAL A 1 165 ? -3.683 1.313 14.138 1.00 76.00 165 VAL A CA 1
ATOM 1394 C C . VAL A 1 165 ? -4.882 0.897 14.998 1.00 76.00 165 VAL A C 1
ATOM 1396 O O . VAL A 1 165 ? -5.064 1.426 16.093 1.00 76.00 165 VAL A O 1
ATOM 1399 N N . ILE A 1 166 ? -5.670 -0.098 14.582 1.00 72.75 166 ILE A N 1
ATOM 1400 C CA . ILE A 1 166 ? -6.743 -0.647 15.422 1.00 72.75 166 ILE A CA 1
ATOM 1401 C C . ILE A 1 166 ? -6.156 -1.188 16.727 1.00 72.75 166 ILE A C 1
ATOM 1403 O O . ILE A 1 166 ? -6.629 -0.810 17.790 1.00 72.75 166 ILE A O 1
ATOM 1407 N N . ILE A 1 167 ? -5.111 -2.017 16.683 1.00 71.69 167 ILE A N 1
ATOM 1408 C CA . ILE A 1 167 ? -4.502 -2.611 17.882 1.00 71.69 167 ILE A CA 1
ATOM 1409 C C . ILE A 1 167 ? -3.942 -1.522 18.806 1.00 71.69 167 ILE A C 1
ATOM 1411 O O . ILE A 1 167 ? -4.278 -1.496 19.990 1.00 71.69 167 ILE A O 1
ATOM 1415 N N . TRP A 1 168 ? -3.142 -0.601 18.264 1.00 68.56 168 TRP A N 1
ATOM 1416 C CA . TRP A 1 168 ? -2.455 0.440 19.029 1.00 68.56 168 TRP A CA 1
ATOM 1417 C C . TRP A 1 168 ? -3.391 1.446 19.681 1.00 68.56 168 TRP A C 1
ATOM 1419 O O . TRP A 1 168 ? -3.070 1.950 20.750 1.00 68.56 168 TRP A O 1
ATOM 1429 N N . PHE A 1 169 ? -4.537 1.753 19.075 1.00 65.56 169 PHE A N 1
ATOM 1430 C CA . PHE A 1 169 ? -5.441 2.762 19.622 1.00 65.56 169 PHE A CA 1
ATOM 1431 C C . PHE A 1 169 ? -6.663 2.164 20.321 1.00 65.56 169 PHE A C 1
ATOM 1433 O O . PHE A 1 169 ? -7.103 2.704 21.336 1.00 65.56 169 PHE A O 1
ATOM 1440 N N . TYR A 1 170 ? -7.204 1.042 19.842 1.00 64.94 170 TYR A N 1
ATOM 1441 C CA . TYR A 1 170 ? -8.378 0.419 20.452 1.00 64.94 170 TYR A CA 1
ATOM 1442 C C . TYR A 1 170 ? -8.072 -0.148 21.840 1.00 64.94 170 TYR A C 1
ATOM 1444 O O . TYR A 1 170 ? -8.819 0.124 22.781 1.00 64.94 170 TYR A O 1
ATOM 1452 N N . PHE A 1 171 ? -6.977 -0.902 21.995 1.00 60.09 171 PHE A N 1
ATOM 1453 C CA . PHE A 1 171 ? -6.643 -1.531 23.278 1.00 60.09 171 PHE A CA 1
ATOM 1454 C C . PHE A 1 171 ? -6.427 -0.502 24.399 1.00 60.09 171 PHE A C 1
ATOM 1456 O O . PHE A 1 171 ? -7.061 -0.643 25.450 1.00 60.09 171 PHE A O 1
ATOM 1463 N N . PRO A 1 172 ? -5.632 0.568 24.200 1.00 56.56 172 PRO A N 1
ATOM 1464 C CA . PRO A 1 172 ? -5.437 1.581 25.233 1.00 56.56 172 PRO A CA 1
ATOM 1465 C C . PRO A 1 172 ? -6.696 2.398 25.526 1.00 56.56 172 PRO A C 1
ATOM 1467 O O . PRO A 1 172 ? -6.989 2.651 26.691 1.00 56.56 172 PRO A O 1
ATOM 1470 N N . LEU A 1 173 ? -7.484 2.776 24.510 1.00 57.81 173 LEU A N 1
ATOM 1471 C CA . LEU A 1 173 ? -8.727 3.533 24.721 1.00 57.81 173 LEU A CA 1
ATOM 1472 C C . LEU A 1 173 ? -9.794 2.702 25.445 1.00 57.81 173 LEU A C 1
ATOM 1474 O O . LEU A 1 173 ? -10.492 3.220 26.318 1.00 57.81 173 LEU A O 1
ATOM 1478 N N . HIS A 1 174 ? -9.907 1.411 25.125 1.00 57.72 174 HIS A N 1
ATOM 1479 C CA . HIS A 1 174 ? -10.790 0.490 25.838 1.00 57.72 174 HIS A CA 1
ATOM 1480 C C . HIS A 1 174 ? -10.348 0.312 27.299 1.00 57.72 174 HIS A C 1
ATOM 1482 O O . HIS A 1 174 ? -11.180 0.368 28.206 1.00 57.72 174 HIS A O 1
ATOM 1488 N N . TYR A 1 175 ? -9.042 0.159 27.536 1.00 51.59 175 TYR A N 1
ATOM 1489 C CA . TYR A 1 175 ? -8.464 0.045 28.875 1.00 51.59 175 TYR A CA 1
ATOM 1490 C C . TYR A 1 175 ? -8.684 1.313 29.720 1.00 51.59 175 TYR A C 1
ATOM 1492 O O . TYR A 1 175 ? -9.169 1.229 30.849 1.00 51.59 175 TYR A O 1
ATOM 1500 N N . LEU A 1 176 ? -8.422 2.500 29.162 1.00 52.06 176 LEU A N 1
ATOM 1501 C CA . LEU A 1 176 ? -8.621 3.785 29.845 1.00 52.06 176 LEU A CA 1
ATOM 1502 C C . LEU A 1 176 ? -10.093 4.042 30.195 1.00 52.06 176 LEU A C 1
ATOM 1504 O O . LEU A 1 176 ? -10.388 4.560 31.270 1.00 52.06 176 LEU A O 1
ATOM 1508 N N . ARG A 1 177 ? -11.026 3.631 29.328 1.00 54.28 177 ARG A N 1
ATOM 1509 C CA . ARG A 1 177 ? -12.469 3.778 29.563 1.00 54.28 177 ARG A CA 1
ATOM 1510 C C . ARG A 1 177 ? -13.009 2.844 30.649 1.00 54.28 177 ARG A C 1
ATOM 1512 O O . ARG A 1 177 ? -14.016 3.168 31.265 1.00 54.28 177 ARG A O 1
ATOM 1519 N N . TYR A 1 178 ? -12.374 1.696 30.876 1.00 50.19 178 TYR A N 1
ATOM 1520 C CA . TYR A 1 178 ? -12.724 0.809 31.991 1.00 50.19 178 TYR A CA 1
ATOM 1521 C C . TYR A 1 178 ? -12.202 1.341 33.329 1.00 50.19 178 TYR A C 1
ATOM 1523 O O . TYR A 1 178 ? -12.853 1.163 34.354 1.00 50.19 178 TYR A O 1
ATOM 1531 N N . LYS A 1 179 ? -11.058 2.038 33.314 1.00 43.03 179 LYS A N 1
ATOM 1532 C CA . LYS A 1 179 ? -10.444 2.609 34.518 1.00 43.03 179 LYS A CA 1
ATOM 1533 C C . LYS A 1 179 ? -11.159 3.864 35.038 1.00 43.03 179 LYS A C 1
ATOM 1535 O O . LYS A 1 179 ? -11.044 4.153 36.216 1.00 43.03 179 LYS A O 1
ATOM 1540 N N . SER A 1 180 ? -11.895 4.590 34.192 1.00 45.16 180 SER A N 1
ATOM 1541 C CA . SER A 1 180 ? -12.662 5.787 34.583 1.00 45.16 180 SER A CA 1
ATOM 1542 C C . SER A 1 180 ? -14.080 5.505 35.105 1.00 45.16 180 SER A C 1
ATOM 1544 O O . SER A 1 180 ? -14.843 6.443 35.328 1.00 45.16 180 SER A O 1
ATOM 1546 N N . VAL A 1 181 ? -14.456 4.228 35.247 1.00 43.62 181 VAL A N 1
ATOM 1547 C CA . VAL A 1 181 ? -15.762 3.774 35.773 1.00 43.62 181 VAL A CA 1
ATOM 1548 C C . VAL A 1 181 ? -15.622 3.171 37.187 1.00 43.62 181 VAL A C 1
ATOM 1550 O O . VAL A 1 181 ? -16.599 2.686 37.750 1.00 43.62 181 VAL A O 1
ATOM 1553 N N . ILE A 1 182 ? -14.422 3.231 37.772 1.00 37.22 182 ILE A N 1
ATOM 1554 C CA . ILE A 1 182 ? -14.133 2.938 39.186 1.00 37.22 182 ILE A CA 1
ATOM 1555 C C . ILE A 1 182 ? -13.794 4.267 39.855 1.00 37.22 182 ILE A C 1
ATOM 1557 O O . ILE A 1 182 ? -14.301 4.499 40.971 1.00 37.22 182 ILE A O 1
#

Sequence (182 aa):
MESNNINHKLINKFLSKAGGIFLFGLIPIFLIFLVFYFDKESLLILKLNEISFHDKGSISSEYILISEIAVSYTLVSTPFLSILLFILWGKYFVMNKTKITTYELLKLISLYGVVFVVFVFFGYFYRNDLIDNTFWNIFGENYFLLFIYYVMYFFTYYVIFIMLVIIWFYFPLHYLRYKSVI

Radius of gyration: 19.5 Å; chains: 1; bounding box: 48×32×62 Å